Protein AF-A0A7V2W918-F1 (afdb_monomer_lite)

Foldseek 3Di:
DDQPDDPVQLVVLQVVVVVVCVVVVHPDDKDFFVVVVCNNPVDDDPGPPDGDIDD

Sequence (55 aa):
MALHFAREEYATRQRAVLTAMADSGLDALLMFKPESQYWTTGFDSFGYCFF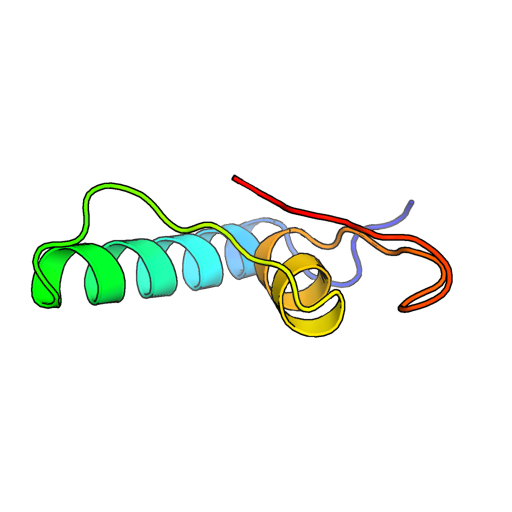QCLL

Radius of gyration: 12.04 Å; chains: 1; bounding box: 22×28×30 Å

Secondary structure (DSSP, 8-state):
---SS-HHHHHHHHHHHHHHHHHTT-S---B--HHHHHHHH-----STTS---B-

Structure (mmCIF, N/CA/C/O backbone):
data_AF-A0A7V2W918-F1
#
_entry.id   AF-A0A7V2W918-F1
#
loop_
_atom_site.group_PDB
_atom_site.id
_atom_site.type_symbol
_atom_site.label_atom_id
_atom_site.label_alt_id
_atom_site.label_comp_id
_atom_site.label_asym_id
_atom_site.label_entity_id
_atom_site.label_seq_id
_atom_site.pdbx_PDB_ins_code
_atom_site.Cartn_x
_atom_site.Cartn_y
_atom_site.Cartn_z
_atom_site.occupancy
_atom_site.B_iso_or_equiv
_atom_site.auth_seq_id
_atom_site.auth_comp_id
_atom_site.auth_asym_id
_atom_site.auth_atom_id
_atom_site.pdbx_PDB_model_num
ATOM 1 N N . MET A 1 1 ? 4.039 1.974 -18.051 1.00 60.91 1 MET A N 1
ATOM 2 C CA . MET A 1 1 ? 4.993 1.231 -17.204 1.00 60.91 1 MET A CA 1
ATOM 3 C C . MET A 1 1 ? 4.848 -0.255 -17.449 1.00 60.91 1 MET A C 1
ATOM 5 O O . MET A 1 1 ? 3.723 -0.723 -17.586 1.00 60.91 1 MET A O 1
ATOM 9 N N . ALA A 1 2 ? 5.964 -0.977 -17.508 1.00 80.56 2 ALA A N 1
ATOM 10 C CA . ALA A 1 2 ? 5.944 -2.430 -17.405 1.00 80.56 2 ALA A CA 1
ATOM 11 C C . ALA A 1 2 ? 5.679 -2.814 -15.942 1.00 80.56 2 ALA A C 1
ATOM 13 O O . ALA A 1 2 ? 6.195 -2.163 -15.037 1.00 80.56 2 ALA A O 1
ATOM 14 N N . LEU A 1 3 ? 4.863 -3.841 -15.708 1.00 86.56 3 LEU A N 1
ATOM 15 C CA . LEU A 1 3 ? 4.721 -4.411 -14.371 1.00 86.56 3 LEU A CA 1
ATOM 16 C C . LEU A 1 3 ? 5.993 -5.196 -14.039 1.00 86.56 3 LEU A C 1
ATOM 18 O O . LEU A 1 3 ? 6.466 -5.976 -14.863 1.00 86.56 3 LEU A O 1
ATOM 22 N N . HIS A 1 4 ? 6.532 -4.992 -12.838 1.00 90.38 4 HIS A N 1
ATOM 23 C CA . HIS A 1 4 ? 7.743 -5.685 -12.383 1.00 90.38 4 HIS A CA 1
ATOM 24 C C . HIS A 1 4 ? 7.469 -7.121 -11.922 1.00 90.38 4 HIS A C 1
ATOM 26 O O . HIS A 1 4 ? 8.380 -7.944 -11.902 1.00 90.38 4 HIS A O 1
ATOM 32 N N . PHE A 1 5 ? 6.214 -7.414 -11.577 1.00 94.25 5 PHE A N 1
ATOM 33 C CA . PHE A 1 5 ? 5.741 -8.731 -11.167 1.00 94.25 5 PHE A CA 1
ATOM 34 C C . PHE A 1 5 ? 4.551 -9.166 -12.023 1.00 94.25 5 PHE A C 1
ATOM 36 O O . PHE A 1 5 ? 3.888 -8.348 -12.672 1.00 94.25 5 PHE A O 1
ATOM 43 N N . ALA A 1 6 ? 4.263 -10.465 -12.000 1.00 95.00 6 ALA A N 1
ATOM 44 C CA . ALA A 1 6 ? 3.076 -11.016 -12.636 1.00 95.00 6 ALA A CA 1
ATOM 45 C C . ALA A 1 6 ? 1.798 -10.473 -11.964 1.00 95.00 6 ALA A C 1
ATOM 47 O O . ALA A 1 6 ? 1.790 -10.113 -10.782 1.00 95.00 6 ALA A O 1
ATOM 48 N N . ARG A 1 7 ? 0.689 -10.409 -12.705 1.00 94.25 7 ARG A N 1
ATOM 49 C CA . ARG A 1 7 ? -0.576 -9.847 -12.190 1.00 94.25 7 ARG A CA 1
ATOM 50 C C . ARG A 1 7 ? -1.131 -10.666 -11.024 1.00 94.25 7 ARG A C 1
ATOM 52 O O . ARG A 1 7 ? -1.722 -10.117 -10.099 1.00 94.25 7 ARG A O 1
ATOM 59 N N . GLU A 1 8 ? -0.895 -11.968 -11.059 1.00 96.94 8 GLU A N 1
ATOM 60 C CA . GLU A 1 8 ? -1.278 -12.957 -10.056 1.00 96.94 8 GLU A CA 1
ATOM 61 C C . GLU A 1 8 ? -0.588 -12.695 -8.711 1.00 96.94 8 GLU A C 1
ATOM 63 O O . GLU A 1 8 ? -1.172 -12.907 -7.643 1.00 96.94 8 GLU A O 1
ATOM 68 N N . GLU A 1 9 ? 0.645 -12.188 -8.752 1.00 97.25 9 GLU A N 1
ATOM 69 C CA . GLU A 1 9 ? 1.388 -11.833 -7.551 1.00 97.25 9 GLU A CA 1
ATOM 70 C C . GLU A 1 9 ? 0.783 -10.597 -6.884 1.00 97.25 9 GLU A C 1
ATOM 72 O O . GLU A 1 9 ? 0.485 -10.633 -5.690 1.00 97.25 9 GLU A O 1
ATOM 77 N N . TYR A 1 10 ? 0.493 -9.543 -7.651 1.00 97.00 10 TYR A N 1
ATOM 78 C CA . TYR A 1 10 ? -0.211 -8.369 -7.126 1.00 97.00 10 TYR A CA 1
ATOM 79 C C . TYR A 1 10 ? -1.583 -8.731 -6.550 1.00 97.00 10 TYR A C 1
ATOM 81 O O . TYR A 1 10 ? -1.908 -8.304 -5.444 1.00 97.00 10 TYR A O 1
ATOM 89 N N . ALA A 1 11 ? -2.354 -9.589 -7.224 1.00 96.88 11 ALA A N 1
ATOM 90 C CA . ALA A 1 11 ? -3.636 -10.067 -6.704 1.00 96.88 11 ALA A CA 1
ATOM 91 C C . ALA A 1 11 ? -3.482 -10.830 -5.375 1.00 96.88 11 ALA A C 1
ATOM 93 O O . ALA A 1 11 ? -4.340 -10.761 -4.495 1.00 96.88 11 ALA A O 1
ATOM 94 N N . THR A 1 12 ? -2.382 -11.560 -5.193 1.00 98.19 12 THR A N 1
ATOM 95 C CA . THR A 1 12 ? -2.081 -12.250 -3.930 1.00 98.19 12 THR A CA 1
ATOM 96 C C . THR A 1 12 ? -1.715 -11.267 -2.821 1.00 98.19 12 THR A C 1
ATOM 98 O O . THR A 1 12 ? -2.245 -11.378 -1.717 1.00 98.19 12 THR A O 1
ATOM 101 N N . ARG A 1 13 ? -0.887 -10.263 -3.123 1.00 97.56 13 ARG A N 1
ATOM 102 C CA . ARG A 1 13 ? -0.519 -9.192 -2.185 1.00 97.56 13 ARG A CA 1
ATOM 103 C C . ARG A 1 13 ? -1.737 -8.379 -1.741 1.00 97.56 13 ARG A C 1
ATOM 105 O O . ARG A 1 13 ? -1.934 -8.182 -0.547 1.00 97.56 13 ARG A O 1
ATOM 112 N N . GLN A 1 14 ? -2.593 -7.980 -2.682 1.00 96.94 14 GLN A N 1
ATOM 113 C CA . GLN A 1 14 ? -3.834 -7.252 -2.402 1.00 96.94 14 GLN A CA 1
ATOM 114 C C . GLN A 1 14 ? -4.779 -8.056 -1.506 1.00 96.94 14 GLN A C 1
ATOM 116 O O . GLN A 1 14 ? -5.289 -7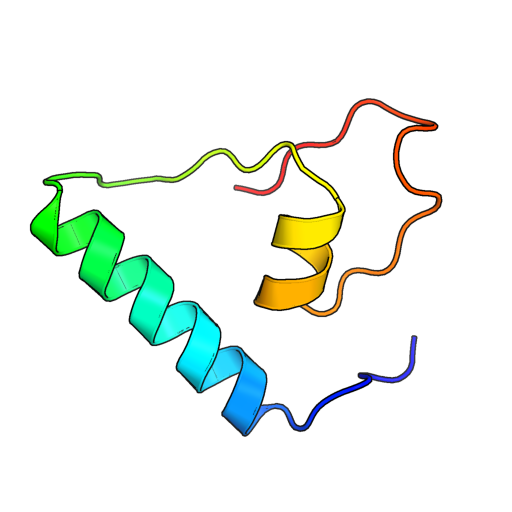.518 -0.528 1.00 96.94 14 GLN A O 1
A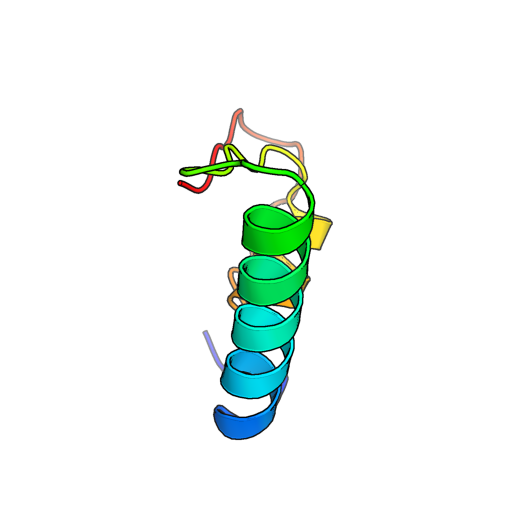TOM 121 N N . ARG A 1 15 ? -4.967 -9.355 -1.779 1.00 97.94 15 ARG A N 1
ATOM 122 C CA . ARG A 1 15 ? -5.772 -10.225 -0.908 1.00 97.94 15 ARG A CA 1
ATOM 123 C C . ARG A 1 15 ? -5.218 -10.282 0.511 1.00 97.94 15 ARG A C 1
ATOM 125 O O . ARG A 1 15 ? -5.995 -10.165 1.446 1.00 97.94 15 ARG A O 1
ATOM 132 N N . ALA A 1 16 ? -3.900 -10.404 0.673 1.00 97.94 16 ALA A N 1
ATOM 133 C CA . ALA A 1 16 ? -3.279 -10.410 1.997 1.00 97.94 16 ALA A CA 1
ATOM 134 C C . ALA A 1 16 ? -3.518 -9.094 2.762 1.00 97.94 16 ALA A C 1
ATOM 136 O O . ALA A 1 16 ? -3.825 -9.130 3.951 1.00 97.94 16 ALA A O 1
ATOM 137 N N . VAL A 1 17 ? -3.438 -7.944 2.078 1.00 97.25 17 VAL A N 1
ATOM 138 C CA . VAL A 1 17 ? -3.757 -6.631 2.667 1.00 97.25 17 VAL A CA 1
ATOM 139 C C . VAL A 1 17 ? -5.226 -6.563 3.086 1.00 97.25 17 VAL A C 1
ATOM 141 O O . VAL A 1 17 ? -5.512 -6.200 4.223 1.00 97.25 17 VAL A O 1
ATOM 144 N N . LEU A 1 18 ? -6.152 -6.965 2.210 1.00 97.31 18 LEU A N 1
ATOM 145 C CA . LEU A 1 18 ? -7.589 -6.955 2.499 1.00 97.31 18 LEU A CA 1
ATOM 146 C C . LEU A 1 18 ? 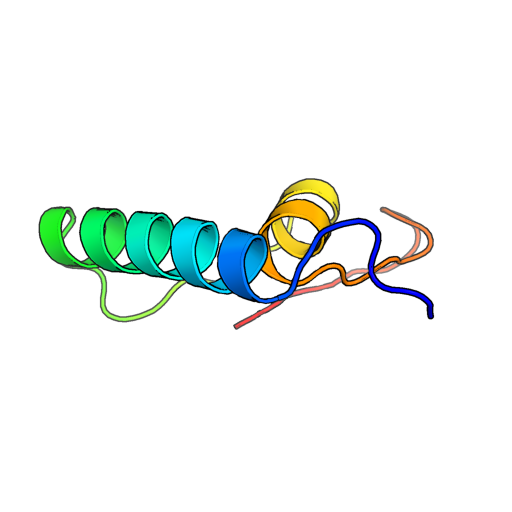-7.958 -7.886 3.663 1.00 97.31 18 LEU A C 1
ATOM 148 O O . LEU A 1 18 ? -8.766 -7.510 4.505 1.00 97.31 18 LEU A O 1
ATOM 152 N N . THR A 1 19 ? -7.348 -9.072 3.748 1.00 98.19 19 THR A N 1
ATOM 153 C CA . THR A 1 19 ? -7.540 -9.985 4.884 1.00 98.19 19 THR A CA 1
ATOM 154 C C . THR A 1 19 ? -7.057 -9.349 6.185 1.00 98.19 19 THR A C 1
ATO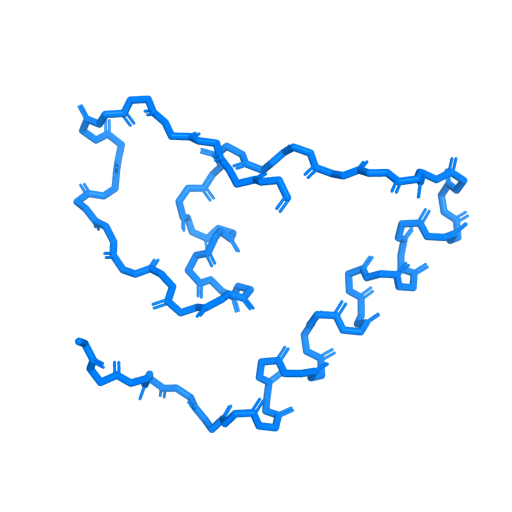M 156 O O . THR A 1 19 ? -7.808 -9.314 7.150 1.00 98.19 19 THR A O 1
ATOM 159 N N . ALA A 1 20 ? -5.856 -8.763 6.200 1.00 98.06 20 ALA A N 1
ATOM 160 C CA . ALA A 1 20 ? -5.334 -8.098 7.394 1.00 98.06 20 ALA A CA 1
ATOM 161 C C . ALA A 1 20 ? -6.184 -6.884 7.822 1.00 98.06 20 ALA A C 1
ATOM 163 O O . ALA A 1 20 ? -6.344 -6.632 9.017 1.00 98.06 20 ALA A O 1
ATOM 164 N N . MET A 1 21 ? -6.745 -6.140 6.860 1.00 97.81 21 MET A N 1
ATOM 165 C CA . MET A 1 21 ? -7.688 -5.050 7.129 1.00 97.81 21 MET A CA 1
ATOM 166 C C . MET A 1 21 ? -8.976 -5.571 7.770 1.00 97.81 21 MET A C 1
ATOM 168 O O . MET A 1 21 ? -9.390 -5.041 8.799 1.00 97.81 21 MET A O 1
ATOM 172 N N . ALA A 1 22 ? -9.561 -6.634 7.211 1.00 97.94 22 ALA A N 1
ATOM 173 C CA . ALA A 1 22 ? -10.763 -7.259 7.753 1.00 97.94 22 ALA A CA 1
ATOM 174 C C . ALA A 1 22 ? -10.535 -7.794 9.176 1.00 97.94 22 ALA A C 1
ATOM 176 O O . ALA A 1 22 ? -11.336 -7.515 10.067 1.00 97.94 22 ALA A O 1
ATOM 177 N N . ASP A 1 23 ? -9.408 -8.470 9.415 1.00 98.38 23 ASP A N 1
ATOM 178 C CA . ASP A 1 23 ? -9.023 -8.980 10.739 1.00 98.38 23 ASP A CA 1
ATOM 179 C C . ASP A 1 23 ? -8.814 -7.848 11.761 1.00 98.38 23 ASP A C 1
ATOM 181 O O . ASP A 1 23 ? -9.003 -8.037 12.963 1.00 98.38 23 ASP A O 1
ATOM 185 N N . SER A 1 24 ? -8.457 -6.652 11.283 1.00 97.94 24 SER A N 1
ATOM 186 C CA . SER A 1 24 ? -8.289 -5.441 12.094 1.00 97.94 24 SER A CA 1
ATOM 187 C C . SER A 1 24 ? -9.577 -4.614 12.237 1.00 97.94 24 SER A C 1
ATOM 189 O O . SER A 1 24 ? -9.552 -3.575 12.896 1.00 97.94 24 SER A O 1
ATOM 191 N N . GLY A 1 25 ? -10.692 -5.032 11.621 1.00 98.19 25 GLY A N 1
ATOM 192 C CA . GLY A 1 25 ? -11.956 -4.286 11.617 1.00 98.19 25 GLY A CA 1
ATOM 193 C C . GLY A 1 25 ? -11.900 -2.968 10.835 1.00 98.19 25 GLY A C 1
ATOM 194 O O . GLY A 1 25 ? -12.564 -2.005 11.214 1.00 98.19 25 GLY A O 1
ATOM 195 N N . LEU A 1 26 ? -11.072 -2.897 9.788 1.00 98.00 26 LEU A N 1
ATOM 196 C CA . LEU A 1 26 ? -10.872 -1.708 8.959 1.00 98.00 26 LEU A CA 1
ATOM 197 C C . LEU A 1 26 ? -11.585 -1.848 7.609 1.00 98.00 26 LEU A C 1
ATOM 199 O O . LEU A 1 26 ? -11.322 -2.789 6.862 1.00 98.00 26 LEU A O 1
ATOM 203 N N . ASP A 1 27 ? -12.405 -0.857 7.254 1.00 96.56 27 ASP A N 1
ATOM 204 C CA . ASP A 1 27 ? -13.140 -0.837 5.979 1.00 96.56 27 ASP A CA 1
ATOM 205 C C . ASP A 1 27 ? -12.344 -0.212 4.818 1.00 96.56 27 ASP A C 1
ATOM 207 O O . ASP A 1 27 ? -12.635 -0.461 3.649 1.00 96.56 27 ASP A O 1
ATOM 211 N N . ALA A 1 28 ? -11.343 0.619 5.126 1.00 95.94 28 ALA A N 1
ATOM 212 C CA . ALA A 1 28 ? -10.542 1.342 4.139 1.00 95.94 28 ALA A CA 1
ATOM 213 C C . ALA A 1 28 ? -9.112 1.593 4.639 1.00 95.94 28 ALA A C 1
ATOM 215 O O . ALA A 1 28 ? -8.860 1.642 5.845 1.00 95.94 28 ALA A O 1
ATOM 216 N N . LEU A 1 29 ? -8.177 1.780 3.702 1.00 96.38 29 LEU A N 1
ATOM 217 C CA . LEU A 1 29 ? -6.770 2.053 3.984 1.00 96.38 29 LEU A CA 1
ATOM 218 C C . LEU A 1 29 ? -6.290 3.247 3.159 1.00 96.38 29 LEU A C 1
ATOM 220 O O . LEU A 1 29 ? -6.267 3.195 1.939 1.00 96.38 29 LEU A O 1
ATOM 224 N N . LEU A 1 30 ? -5.833 4.301 3.835 1.00 97.00 30 LEU A N 1
ATOM 225 C CA . LEU A 1 30 ? -5.123 5.404 3.190 1.00 97.00 30 LEU A CA 1
ATOM 226 C C . LEU A 1 30 ? -3.619 5.145 3.258 1.00 97.00 30 LEU A C 1
ATOM 228 O O . LEU A 1 30 ? -3.025 5.119 4.339 1.00 97.00 30 LEU A O 1
ATOM 232 N N . MET A 1 31 ? -2.996 4.947 2.102 1.00 96.06 31 MET A N 1
ATOM 233 C CA . MET A 1 31 ? -1.601 4.542 1.998 1.00 96.06 31 MET A CA 1
ATOM 234 C C . MET A 1 31 ? -0.745 5.690 1.455 1.00 96.06 31 MET A C 1
ATOM 236 O O . MET A 1 31 ? -0.842 6.058 0.287 1.00 96.06 31 MET A O 1
ATOM 240 N N . PHE A 1 32 ? 0.129 6.240 2.300 1.00 95.62 32 PHE A N 1
ATOM 241 C CA . PHE A 1 32 ? 0.960 7.414 1.973 1.00 95.62 32 PHE A CA 1
ATOM 242 C C . PHE A 1 32 ? 2.407 7.078 1.599 1.00 95.62 32 PHE A C 1
ATOM 244 O O . PHE A 1 32 ? 3.120 7.924 1.068 1.00 95.62 32 PHE A O 1
ATOM 251 N N . LYS A 1 33 ? 2.862 5.856 1.896 1.00 95.56 33 LYS A N 1
ATOM 252 C CA . LYS A 1 33 ? 4.236 5.424 1.616 1.00 95.56 33 LYS A CA 1
ATOM 253 C C . LYS A 1 33 ? 4.353 4.945 0.162 1.00 95.56 33 LYS A C 1
ATOM 255 O O . LYS A 1 33 ? 3.735 3.921 -0.150 1.00 95.56 33 LYS A O 1
ATOM 260 N N . PRO A 1 34 ? 5.122 5.618 -0.717 1.00 94.81 34 PRO A N 1
ATOM 261 C CA . PRO A 1 34 ? 5.298 5.195 -2.106 1.00 94.81 34 PRO A CA 1
ATOM 262 C C . PRO A 1 34 ? 5.789 3.749 -2.253 1.00 94.81 34 PRO A C 1
ATOM 264 O O . PRO A 1 34 ? 5.354 3.056 -3.163 1.00 94.81 34 PRO A O 1
ATOM 267 N N . GLU A 1 35 ? 6.605 3.230 -1.334 1.00 95.25 35 GLU A N 1
ATOM 268 C CA . GLU A 1 35 ? 7.061 1.833 -1.372 1.00 95.25 35 GLU A CA 1
ATOM 269 C C . GLU A 1 35 ? 5.905 0.851 -1.165 1.00 95.25 35 GLU A C 1
ATOM 271 O O . GLU A 1 35 ? 5.845 -0.198 -1.805 1.00 95.25 35 GLU A O 1
ATOM 276 N N . SER A 1 36 ? 4.961 1.192 -0.284 1.00 96.06 36 SER A N 1
ATOM 277 C CA . SER A 1 36 ? 3.765 0.381 -0.050 1.00 96.06 36 SER A CA 1
ATOM 278 C C . SER A 1 36 ? 2.818 0.440 -1.250 1.00 96.06 36 SER A C 1
ATOM 280 O O . SER A 1 36 ? 2.272 -0.592 -1.646 1.00 96.06 36 SER A O 1
ATOM 282 N N . GLN A 1 37 ? 2.679 1.615 -1.875 1.00 95.12 37 GLN A N 1
ATOM 283 C CA . GLN A 1 37 ? 1.907 1.773 -3.110 1.00 95.12 37 GLN A CA 1
ATOM 284 C C . GLN A 1 37 ? 2.519 0.923 -4.232 1.00 95.12 37 GLN A C 1
ATOM 286 O O . GLN A 1 37 ? 1.824 0.102 -4.828 1.00 95.12 37 GLN A O 1
ATOM 291 N N 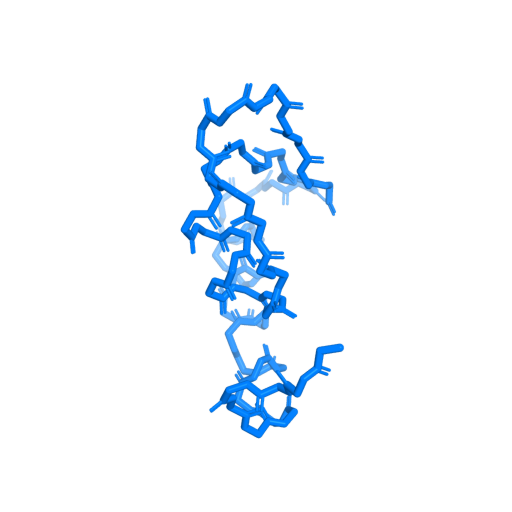. TYR A 1 38 ? 3.834 1.027 -4.439 1.00 95.00 38 TYR A N 1
ATOM 292 C CA . TYR A 1 38 ? 4.575 0.247 -5.427 1.00 95.00 38 TYR A CA 1
ATOM 293 C C . TYR A 1 38 ? 4.451 -1.261 -5.190 1.00 95.00 38 TYR A C 1
ATOM 295 O O . TYR A 1 38 ? 4.145 -2.019 -6.112 1.00 95.00 38 TYR A O 1
ATOM 303 N N . TRP A 1 39 ? 4.637 -1.721 -3.951 1.00 96.06 39 TRP A N 1
ATOM 304 C CA . TRP A 1 39 ? 4.541 -3.143 -3.626 1.00 96.06 39 TRP A CA 1
ATOM 305 C C . TRP A 1 39 ? 3.138 -3.708 -3.890 1.00 96.06 39 TRP A C 1
ATOM 307 O O . TRP A 1 39 ? 3.014 -4.838 -4.373 1.00 96.06 39 TRP A O 1
ATOM 317 N N . THR A 1 40 ? 2.095 -2.919 -3.621 1.00 95.19 40 THR A N 1
ATOM 318 C CA . THR A 1 40 ? 0.693 -3.354 -3.715 1.00 95.19 40 THR A CA 1
ATOM 319 C C . THR A 1 40 ? 0.134 -3.268 -5.136 1.00 95.19 40 THR A C 1
ATOM 321 O O . THR A 1 40 ? -0.665 -4.119 -5.526 1.00 95.19 40 THR A O 1
ATOM 324 N N . THR A 1 41 ? 0.529 -2.261 -5.921 1.00 93.75 41 THR A N 1
ATOM 325 C CA . THR A 1 41 ? -0.100 -1.962 -7.226 1.00 93.75 41 THR A CA 1
ATOM 326 C C . THR A 1 41 ? 0.875 -1.915 -8.399 1.00 93.75 41 THR A C 1
ATOM 328 O O . THR A 1 41 ? 0.444 -1.894 -9.551 1.00 93.75 41 THR A O 1
ATOM 331 N N . GLY A 1 42 ? 2.182 -1.886 -8.134 1.00 93.94 42 GLY A N 1
ATOM 332 C CA . GLY A 1 42 ? 3.203 -1.624 -9.147 1.00 93.94 42 GLY A CA 1
ATOM 333 C C . GLY A 1 42 ? 3.254 -0.164 -9.591 1.00 93.94 42 GLY A C 1
ATOM 334 O O . GLY A 1 42 ? 3.881 0.129 -10.608 1.00 93.94 42 GLY A O 1
ATOM 335 N N . PHE A 1 43 ? 2.588 0.744 -8.868 1.00 92.62 43 PHE A N 1
ATOM 336 C CA . PHE A 1 43 ? 2.661 2.175 -9.134 1.00 92.62 43 PHE A CA 1
ATOM 337 C C . PHE A 1 43 ? 4.070 2.689 -8.836 1.00 92.62 43 PHE A C 1
ATOM 339 O O . PHE A 1 43 ? 4.477 2.800 -7.682 1.00 92.62 43 PHE A O 1
ATOM 346 N N . ASP A 1 44 ? 4.812 2.957 -9.906 1.00 91.50 44 ASP A N 1
ATOM 347 C CA . ASP A 1 44 ? 6.156 3.517 -9.862 1.00 91.50 44 ASP A CA 1
ATOM 348 C C . ASP A 1 44 ? 6.073 5.046 -9.973 1.00 91.50 44 ASP A C 1
ATOM 350 O O . ASP A 1 44 ? 5.514 5.586 -10.934 1.00 91.50 44 ASP A O 1
ATOM 354 N N . SER A 1 45 ? 6.566 5.740 -8.951 1.00 89.25 45 SER A N 1
ATOM 355 C CA . SER A 1 45 ? 6.524 7.198 -8.828 1.00 89.25 45 SER A CA 1
ATOM 356 C C . SER A 1 45 ? 7.926 7.738 -8.554 1.00 89.25 45 SER A C 1
ATOM 358 O O . SER A 1 45 ? 8.846 6.991 -8.232 1.00 89.25 45 SER A O 1
ATOM 360 N N . PHE A 1 46 ? 8.107 9.060 -8.601 1.00 90.81 46 PHE A N 1
ATOM 361 C CA . PHE A 1 46 ? 9.373 9.697 -8.202 1.00 90.81 46 PHE A CA 1
ATOM 362 C C . PHE A 1 46 ? 9.651 9.622 -6.682 1.00 90.81 46 PHE A C 1
ATOM 364 O O . PHE A 1 46 ? 10.505 10.339 -6.166 1.00 90.81 46 PHE A O 1
ATOM 371 N N . GLY A 1 47 ? 8.925 8.783 -5.938 1.00 88.69 47 GLY A N 1
ATOM 372 C CA . GLY A 1 47 ? 9.051 8.656 -4.493 1.00 88.69 47 GLY A CA 1
ATOM 373 C C . GLY A 1 47 ? 8.520 9.892 -3.772 1.00 88.69 47 GLY A C 1
ATOM 374 O O . GLY A 1 47 ? 7.504 10.468 -4.158 1.00 88.69 47 GLY A O 1
ATOM 375 N N . TYR A 1 48 ? 9.207 10.313 -2.713 1.00 91.00 48 TYR A N 1
ATOM 376 C CA . TYR A 1 48 ? 8.772 11.372 -1.793 1.00 91.00 48 TYR A CA 1
ATOM 377 C C . TYR A 1 48 ? 8.890 12.810 -2.348 1.00 91.00 48 TYR A C 1
ATOM 379 O O . TYR A 1 48 ? 8.963 13.764 -1.578 1.00 91.00 48 TYR A O 1
ATOM 387 N N . CYS A 1 49 ? 8.896 12.992 -3.672 1.00 92.81 49 CYS A N 1
ATOM 388 C CA . CYS A 1 49 ? 8.921 14.317 -4.303 1.00 92.81 49 CYS A CA 1
ATOM 389 C C . CYS A 1 49 ? 7.595 15.078 -4.161 1.00 92.81 49 CYS A C 1
ATOM 391 O O . CYS A 1 49 ? 7.598 16.304 -4.077 1.00 92.81 49 CYS A O 1
ATOM 393 N N . PHE A 1 50 ? 6.470 14.361 -4.136 1.00 89.19 50 PHE A N 1
ATOM 394 C CA . PHE A 1 50 ? 5.136 14.940 -4.004 1.00 89.19 50 PHE A CA 1
ATOM 395 C C . PHE A 1 50 ? 4.348 14.231 -2.909 1.00 89.19 50 PHE A C 1
ATOM 397 O O . PHE A 1 50 ? 4.568 13.050 -2.622 1.00 89.19 50 PHE A O 1
ATOM 404 N N . PHE A 1 51 ? 3.392 14.950 -2.320 1.00 90.31 51 PHE A N 1
ATOM 405 C CA . PHE A 1 51 ? 2.397 14.321 -1.467 1.00 90.31 51 PHE A CA 1
ATOM 406 C C . PHE A 1 51 ? 1.531 13.380 -2.310 1.00 90.31 51 PHE A C 1
ATOM 408 O O . PHE A 1 51 ? 0.968 13.789 -3.325 1.00 90.31 51 PHE A O 1
ATOM 415 N N . GLN A 1 52 ? 1.433 12.125 -1.884 1.00 91.56 52 GLN A N 1
ATOM 416 C CA . GLN A 1 52 ? 0.681 11.083 -2.570 1.00 91.56 52 GLN A CA 1
ATOM 417 C C . GLN A 1 52 ? -0.106 10.261 -1.554 1.00 91.56 52 GLN A C 1
ATOM 419 O O . GLN A 1 52 ? 0.367 9.998 -0.450 1.00 91.56 52 GLN A O 1
ATOM 424 N N . CYS A 1 53 ? -1.310 9.855 -1.940 1.00 94.19 53 CYS A N 1
ATOM 425 C CA . CYS A 1 53 ? -2.168 8.982 -1.155 1.00 94.19 53 CYS A CA 1
ATOM 426 C C . CYS A 1 53 ? -2.882 8.024 -2.107 1.00 94.19 53 CYS A C 1
ATOM 428 O O . CYS A 1 53 ? -3.500 8.469 -3.075 1.00 94.19 53 CYS A O 1
ATOM 430 N N . LEU A 1 54 ? -2.768 6.728 -1.833 1.00 92.25 54 LEU A N 1
ATOM 431 C CA . LEU A 1 54 ? -3.546 5.680 -2.479 1.00 92.25 54 LEU A CA 1
ATOM 432 C C . LEU A 1 54 ? -4.690 5.299 -1.534 1.00 92.25 54 LEU A C 1
ATOM 434 O O . LEU A 1 54 ? -4.449 5.114 -0.339 1.00 92.25 54 LEU A O 1
ATOM 438 N N . LEU A 1 55 ? -5.898 5.216 -2.087 1.00 88.19 55 LEU A N 1
ATOM 439 C CA . LEU A 1 55 ? -7.107 4.738 -1.417 1.00 88.19 55 LEU A CA 1
ATOM 440 C C . LEU A 1 55 ? -7.353 3.266 -1.764 1.00 88.19 55 LEU A C 1
ATOM 442 O O . LEU A 1 55 ? -7.129 2.917 -2.948 1.00 88.19 55 LEU A O 1
#

pLDDT: mean 93.97, std 5.74, range [60.91, 98.38]